Protein AF-A0A8J9RQA2-F1 (afdb_monomer_lite)

Foldseek 3Di:
DDDPPDPDDDPPPPDDPDDPPDDDPCRCVVPVLQDAAEAEDEDELCLLVDDPVSNVVLLVVLLVVLVVCVVSNYAYAYEYEYEPPDPPDDDPPVSLVSSCVSNVHDSVRYYYDYD

Sequence (115 aa):
MAARVFGEKKASMTAPSGPLNILKADWFAKHRQQRPAVAAVFFEREAVTGDPAQWARVLAGLEAVRQATRPRGARVMLVIVSQPDSPPGDLPEERLAALTRQAALDRRHVAASIF

Secondary structure (DSSP, 8-state):
-------------------TT---TTHHHH-TT----EEEEEEEHHHHHS-HHHHHHHHHHHHHHHHHHGGGT-EEEEEEEE-TTS--PPPPHHHHHHHHHHHT--GGGEEEEE-

pLDDT: mean 76.62, std 15.53, range [39.0, 94.62]

Structure (mmCIF, N/CA/C/O backbone):
data_AF-A0A8J9RQA2-F1
#
_entry.id   AF-A0A8J9RQA2-F1
#
loop_
_atom_site.group_PDB
_atom_site.id
_atom_site.type_symbol
_atom_site.label_atom_id
_atom_site.label_alt_id
_atom_site.label_comp_id
_atom_site.label_asym_id
_atom_site.label_entity_id
_atom_site.label_seq_id
_atom_site.pdbx_PDB_ins_code
_atom_site.Cartn_x
_atom_site.Cartn_y
_atom_site.Cartn_z
_atom_site.occupancy
_atom_site.B_iso_or_equiv
_atom_site.auth_seq_id
_atom_site.auth_comp_id
_atom_site.auth_asym_id
_atom_site.auth_atom_id
_atom_site.pdbx_PDB_model_num
ATOM 1 N N . MET A 1 1 ? -34.314 11.013 53.074 1.00 39.00 1 MET A N 1
ATOM 2 C CA . MET A 1 1 ? -33.478 11.249 51.875 1.00 39.00 1 MET A CA 1
ATOM 3 C C . MET A 1 1 ? -32.570 10.043 51.682 1.00 39.00 1 MET A C 1
ATOM 5 O O . MET A 1 1 ? -31.689 9.846 52.504 1.00 39.00 1 MET A O 1
ATOM 9 N N . ALA A 1 2 ? -32.803 9.205 50.669 1.00 40.91 2 ALA A N 1
ATOM 10 C CA . ALA A 1 2 ? -31.924 8.073 50.373 1.00 40.91 2 ALA A CA 1
ATOM 11 C C . ALA A 1 2 ? -30.777 8.546 49.467 1.00 40.91 2 ALA A C 1
ATOM 13 O O . ALA A 1 2 ? -31.011 8.965 48.332 1.00 40.91 2 ALA A O 1
ATOM 14 N N . ALA A 1 3 ? -29.549 8.529 49.985 1.00 40.97 3 ALA A N 1
ATOM 15 C CA . ALA A 1 3 ? -28.355 8.851 49.218 1.00 40.97 3 ALA A CA 1
ATOM 16 C C . ALA A 1 3 ? -28.117 7.765 48.157 1.00 40.97 3 ALA A C 1
ATOM 18 O O . ALA A 1 3 ? -28.063 6.575 48.468 1.00 40.97 3 ALA A O 1
ATOM 19 N N . ARG A 1 4 ? -27.990 8.171 46.890 1.00 49.00 4 ARG A N 1
ATOM 20 C CA . ARG A 1 4 ? -27.586 7.275 45.803 1.00 49.00 4 ARG A CA 1
ATOM 21 C C . ARG A 1 4 ? -26.131 6.876 46.031 1.00 49.00 4 ARG A C 1
ATOM 23 O O . ARG A 1 4 ? -25.234 7.701 45.878 1.00 49.00 4 ARG A O 1
ATOM 30 N N . VAL A 1 5 ? -25.913 5.616 46.393 1.00 48.78 5 VAL A N 1
ATOM 31 C CA . VAL A 1 5 ? -24.584 5.005 46.429 1.00 48.78 5 VAL A CA 1
ATOM 32 C C . VAL A 1 5 ? -24.107 4.885 44.984 1.00 48.78 5 VAL A C 1
ATOM 34 O O . VAL A 1 5 ? -24.542 4.009 44.239 1.00 48.78 5 VAL A O 1
ATOM 37 N N . PHE A 1 6 ? -23.253 5.810 44.554 1.00 53.19 6 PHE A N 1
ATOM 38 C CA . PHE A 1 6 ? -22.490 5.624 43.329 1.00 53.19 6 PHE A CA 1
ATOM 39 C C . PHE A 1 6 ? -21.427 4.567 43.621 1.00 53.19 6 PHE A C 1
ATOM 41 O O . PHE A 1 6 ? -20.529 4.800 44.427 1.00 53.19 6 PHE A O 1
ATOM 48 N N . GLY A 1 7 ? -21.568 3.395 42.996 1.00 53.97 7 GLY A N 1
ATOM 49 C CA . GLY A 1 7 ? -20.552 2.347 43.037 1.00 53.97 7 GLY A CA 1
ATOM 50 C C . GLY A 1 7 ? -19.191 2.889 42.601 1.00 53.97 7 GLY A C 1
ATOM 51 O O . GLY A 1 7 ? -19.117 3.829 41.803 1.00 53.97 7 GLY A O 1
ATOM 52 N N . GLU A 1 8 ? -18.130 2.310 43.161 1.00 50.88 8 GLU A N 1
ATOM 53 C CA . GLU A 1 8 ? -16.746 2.727 42.950 1.00 50.88 8 GLU A CA 1
ATOM 54 C C . GLU A 1 8 ? -16.481 3.008 41.467 1.00 50.88 8 GLU A C 1
ATOM 56 O O . GLU A 1 8 ? -16.680 2.153 40.595 1.00 50.88 8 GLU A O 1
ATOM 61 N N . LYS A 1 9 ? -16.044 4.236 41.160 1.00 47.66 9 LYS A N 1
ATOM 62 C CA . LYS A 1 9 ? -15.554 4.568 39.823 1.00 47.66 9 LYS A CA 1
ATOM 63 C C . LYS A 1 9 ? -14.385 3.633 39.539 1.00 47.66 9 LYS A C 1
ATOM 65 O O . LYS A 1 9 ? -13.307 3.819 40.096 1.00 47.66 9 LYS A O 1
ATOM 70 N N . LYS A 1 10 ? -14.614 2.635 38.678 1.00 49.22 10 LYS A N 1
ATOM 71 C CA . LYS A 1 10 ? -13.573 1.751 38.145 1.00 49.22 10 LYS A CA 1
ATOM 72 C C . LYS A 1 10 ? -12.400 2.626 37.724 1.00 49.22 10 LYS A C 1
ATOM 74 O O . LYS A 1 10 ? -12.552 3.448 36.818 1.00 49.22 10 LYS A O 1
ATOM 79 N N . ALA A 1 11 ? -11.274 2.473 38.420 1.00 49.66 11 ALA A N 1
ATOM 80 C CA . ALA A 1 11 ? -10.044 3.168 38.092 1.00 49.66 11 ALA A CA 1
ATOM 81 C C . ALA A 1 11 ? -9.796 3.013 36.589 1.00 49.66 11 ALA A C 1
ATOM 83 O O . ALA A 1 11 ? -9.912 1.908 36.047 1.00 49.66 11 ALA A O 1
ATOM 84 N N . SER A 1 12 ? -9.524 4.131 35.914 1.00 51.19 12 SER A N 1
ATOM 85 C CA . SER A 1 12 ? -9.120 4.130 34.513 1.00 51.19 12 SER A CA 1
ATOM 86 C C . SER A 1 12 ? -7.790 3.395 34.428 1.00 51.19 12 SER A C 1
ATOM 88 O O . SER A 1 12 ? -6.730 3.996 34.569 1.00 51.19 12 SER A O 1
ATOM 90 N N . MET A 1 13 ? -7.855 2.076 34.253 1.00 49.84 13 MET A N 1
ATOM 91 C CA . MET A 1 13 ? -6.701 1.266 33.921 1.00 49.84 13 MET A CA 1
ATOM 92 C C . MET A 1 13 ? -6.189 1.775 32.581 1.00 49.84 13 MET A C 1
ATOM 94 O O . MET A 1 13 ? -6.794 1.522 31.536 1.00 49.84 13 MET A O 1
ATOM 98 N N . THR A 1 14 ? -5.078 2.505 32.631 1.00 53.88 14 THR A N 1
ATOM 99 C CA . THR A 1 14 ? -4.128 2.628 31.531 1.00 53.88 14 THR A CA 1
ATOM 100 C C . THR A 1 14 ? -4.057 1.273 30.826 1.00 53.88 14 THR A C 1
ATOM 102 O O . THR A 1 14 ? -3.951 0.241 31.493 1.00 53.88 14 THR A O 1
ATOM 105 N N . ALA A 1 15 ? -4.266 1.275 29.507 1.00 54.12 15 ALA A N 1
ATOM 106 C CA . ALA A 1 15 ? -4.528 0.079 28.710 1.00 54.12 15 ALA A CA 1
ATOM 107 C C . ALA A 1 15 ? -3.600 -1.098 29.090 1.00 54.12 15 ALA A C 1
ATOM 109 O O . ALA A 1 15 ? -2.394 -0.895 29.231 1.00 54.12 15 ALA A O 1
ATOM 110 N N . PRO A 1 16 ? -4.136 -2.318 29.284 1.00 52.69 16 PRO A N 1
ATOM 111 C CA . PRO A 1 16 ? -3.335 -3.436 29.754 1.00 52.69 16 PRO A CA 1
ATOM 112 C C . PRO A 1 16 ? -2.334 -3.879 28.685 1.00 52.69 16 PRO A C 1
ATOM 114 O O . PRO A 1 16 ? -2.655 -3.916 27.497 1.00 52.69 16 PRO A O 1
ATOM 117 N N . SER A 1 17 ? -1.157 -4.289 29.153 1.00 56.22 17 SER A N 1
ATOM 118 C CA . SER A 1 17 ? -0.056 -4.952 28.443 1.00 56.22 17 SER A CA 1
ATOM 119 C C . SER A 1 17 ? -0.421 -6.355 27.919 1.00 56.22 17 SER A C 1
ATOM 121 O O . SER A 1 17 ? 0.342 -7.308 28.082 1.00 56.22 17 SER A O 1
ATOM 123 N N . GLY A 1 18 ? -1.625 -6.523 27.366 1.00 55.56 18 GLY A N 1
ATOM 124 C CA . GLY A 1 18 ? -2.033 -7.766 26.717 1.00 55.56 18 GLY A CA 1
ATOM 125 C C . GLY A 1 18 ? -1.203 -8.021 25.455 1.00 55.56 18 GLY A C 1
ATOM 126 O O . GLY A 1 18 ? -0.591 -7.082 24.937 1.00 55.56 18 GLY A O 1
ATOM 127 N N . PRO A 1 19 ? -1.172 -9.265 24.937 1.00 54.53 19 PRO A N 1
ATOM 128 C CA . PRO A 1 19 ? -0.545 -9.538 23.647 1.00 54.53 19 PRO A CA 1
ATOM 129 C C . PRO A 1 19 ? -1.080 -8.527 22.634 1.00 54.53 19 PRO A C 1
ATOM 131 O O . PRO A 1 19 ? -2.296 -8.331 22.568 1.00 54.53 19 PRO A O 1
ATOM 134 N N . LEU A 1 20 ? -0.172 -7.876 21.894 1.00 57.09 20 LEU A N 1
ATOM 135 C CA . LEU A 1 20 ? -0.405 -6.652 21.105 1.00 57.09 20 LEU A CA 1
ATOM 136 C C . LEU A 1 20 ? -1.622 -6.692 20.153 1.00 57.09 20 LEU A C 1
ATOM 138 O O . LEU A 1 20 ? -2.014 -5.659 19.621 1.00 57.09 20 LEU A O 1
ATOM 142 N N . ASN A 1 21 ? -2.223 -7.865 19.955 1.00 57.41 21 ASN A N 1
ATOM 143 C CA . ASN A 1 21 ? -3.234 -8.156 18.952 1.00 57.41 21 ASN A CA 1
ATOM 144 C C . ASN A 1 21 ? -4.541 -8.751 19.519 1.00 57.41 21 ASN A C 1
ATOM 146 O O . ASN A 1 21 ? -5.386 -9.175 18.735 1.00 57.41 21 ASN A O 1
ATOM 150 N N . ILE A 1 22 ? -4.741 -8.809 20.845 1.00 68.56 22 ILE A N 1
ATOM 151 C CA . ILE A 1 22 ? -6.004 -9.296 21.436 1.00 68.56 22 ILE A CA 1
ATOM 152 C C . ILE A 1 22 ? -6.803 -8.129 22.014 1.00 68.56 22 ILE A C 1
ATOM 154 O O . ILE A 1 22 ? -6.420 -7.505 23.003 1.00 68.56 22 ILE A O 1
ATOM 158 N N . LEU A 1 23 ? -7.959 -7.861 21.408 1.00 68.12 23 LEU A N 1
ATOM 159 C CA . LEU A 1 23 ? -8.924 -6.882 21.900 1.00 68.12 23 LEU A CA 1
ATOM 160 C C . LEU A 1 23 ? -9.928 -7.556 22.842 1.00 68.12 23 LEU A C 1
ATOM 162 O O . LEU A 1 23 ? -10.340 -8.695 22.625 1.00 68.12 23 LEU A O 1
ATOM 166 N N . LYS A 1 24 ? -10.369 -6.839 23.882 1.00 75.31 24 LYS A N 1
ATOM 167 C CA . LYS A 1 24 ? -11.501 -7.287 24.709 1.00 75.31 24 LYS A CA 1
ATOM 168 C C . LYS A 1 24 ? -12.768 -7.371 23.853 1.00 75.31 24 LYS A C 1
ATOM 170 O O . LYS A 1 24 ? -12.981 -6.525 22.988 1.00 75.31 24 LYS A O 1
ATOM 175 N N . ALA A 1 25 ? -13.635 -8.342 24.138 1.00 75.06 25 ALA A N 1
ATOM 176 C CA . ALA A 1 25 ? -14.854 -8.590 23.362 1.00 75.06 25 ALA A CA 1
ATOM 177 C C . ALA A 1 25 ? -15.770 -7.353 23.227 1.00 75.06 25 ALA A C 1
ATOM 179 O O . ALA A 1 25 ? -16.404 -7.148 22.197 1.00 75.06 25 ALA A O 1
ATOM 180 N N . ASP A 1 26 ? -15.804 -6.487 24.241 1.00 77.62 26 ASP A N 1
ATOM 181 C CA . ASP A 1 26 ? -16.614 -5.265 24.275 1.00 77.62 26 ASP A CA 1
ATOM 182 C C . ASP A 1 26 ? -15.884 -4.017 23.740 1.00 77.62 26 ASP A C 1
ATOM 184 O O . ASP A 1 26 ? -16.444 -2.915 23.736 1.00 77.62 26 ASP A O 1
ATOM 188 N N . TRP A 1 27 ? -14.639 -4.162 23.275 1.00 77.69 27 TRP A N 1
ATOM 189 C CA . TRP A 1 27 ? -13.797 -3.039 22.869 1.00 77.69 27 TRP A CA 1
ATOM 190 C C . TRP A 1 27 ? -14.398 -2.271 21.686 1.00 77.69 27 TRP A C 1
ATOM 192 O O . TRP A 1 27 ? -14.474 -1.044 21.752 1.00 77.69 27 TRP A O 1
ATOM 202 N N . PHE A 1 28 ? -14.924 -2.962 20.665 1.00 67.38 28 PHE A N 1
ATOM 203 C CA . PHE A 1 28 ? -15.594 -2.321 19.521 1.00 67.38 28 PHE A CA 1
ATOM 204 C C . PHE A 1 28 ? -16.865 -1.568 19.911 1.00 67.38 28 PHE A C 1
ATOM 206 O O . PHE A 1 28 ? -17.155 -0.508 19.356 1.00 67.38 28 PHE A O 1
ATOM 213 N N . ALA A 1 29 ? -17.614 -2.084 20.889 1.00 70.88 29 ALA A N 1
ATOM 214 C CA . ALA A 1 29 ? -18.820 -1.430 21.383 1.00 70.88 29 ALA A CA 1
ATOM 215 C C . ALA A 1 29 ? -18.497 -0.134 22.146 1.00 70.88 29 ALA A C 1
ATOM 217 O O . ALA A 1 29 ? -19.274 0.821 22.066 1.00 70.88 29 ALA A O 1
ATOM 218 N N . LYS A 1 30 ? -17.351 -0.093 22.844 1.00 74.88 30 LYS A N 1
ATOM 219 C CA . LYS A 1 30 ? -16.830 1.076 23.577 1.00 74.88 30 LYS A CA 1
ATOM 220 C C . LYS A 1 30 ? -16.134 2.097 22.677 1.00 74.88 30 LYS A C 1
ATOM 222 O O . LYS A 1 30 ? -16.254 3.292 22.914 1.00 74.88 30 LYS A O 1
ATOM 227 N N . HIS A 1 31 ? -15.464 1.644 21.621 1.00 71.50 31 HIS A N 1
ATOM 228 C CA . HIS A 1 31 ? -14.694 2.489 20.708 1.00 71.50 31 HIS A CA 1
ATOM 229 C C . HIS A 1 31 ? -15.348 2.529 19.323 1.00 71.50 31 HIS A C 1
ATOM 231 O O . HIS A 1 31 ? -14.701 2.275 18.311 1.00 71.50 31 HIS A O 1
ATOM 237 N N . ARG A 1 32 ? -16.645 2.872 19.252 1.00 58.97 32 ARG A N 1
ATOM 238 C CA . ARG A 1 32 ? -17.418 2.851 17.988 1.00 58.97 32 ARG A CA 1
ATOM 239 C C . ARG A 1 32 ? -16.852 3.750 16.879 1.00 58.97 32 ARG A C 1
ATOM 241 O O . ARG A 1 32 ? -17.181 3.538 15.712 1.00 58.97 32 ARG A O 1
ATOM 248 N N . GLN A 1 33 ? -16.021 4.729 17.244 1.00 63.38 33 GLN A N 1
ATOM 249 C CA . GLN A 1 33 ? -15.284 5.606 16.327 1.00 63.38 33 GLN A CA 1
ATOM 250 C C . GLN A 1 33 ? -13.886 5.075 15.950 1.00 63.38 33 GLN A C 1
ATOM 252 O O . GLN A 1 33 ? -13.316 5.536 14.970 1.00 63.38 33 GLN A O 1
ATOM 257 N N . GLN A 1 34 ? -13.338 4.089 16.671 1.00 58.75 34 GLN A N 1
ATOM 258 C CA . GLN A 1 34 ? -12.071 3.421 16.346 1.00 58.75 34 GLN A CA 1
ATOM 259 C C . GLN A 1 34 ? -12.346 2.078 15.667 1.00 58.75 34 GLN A C 1
ATOM 261 O O . GLN A 1 34 ? -12.072 1.005 16.203 1.00 58.75 34 GLN A O 1
ATOM 266 N N . ARG A 1 35 ? -12.945 2.130 14.476 1.00 61.94 35 ARG A N 1
ATOM 267 C CA . ARG A 1 35 ? -13.144 0.927 13.664 1.00 61.94 35 ARG A CA 1
ATOM 268 C C . ARG A 1 35 ? -11.792 0.518 13.070 1.00 61.94 35 ARG A C 1
ATOM 270 O O . ARG A 1 35 ? -11.231 1.323 12.328 1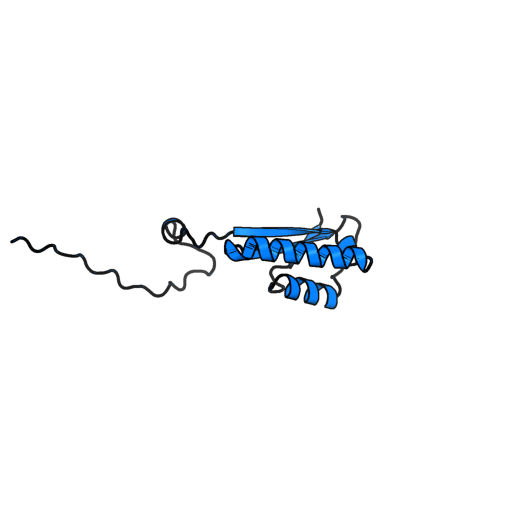.00 61.94 35 ARG A O 1
ATOM 277 N N . PRO A 1 36 ? -11.262 -0.689 13.345 1.00 64.56 36 PRO A N 1
ATOM 278 C CA . PRO A 1 36 ? -10.079 -1.188 12.660 1.00 64.56 36 PRO A CA 1
ATOM 279 C C . PRO A 1 36 ? -10.491 -1.525 11.231 1.00 64.56 36 PRO A C 1
ATOM 281 O O . PRO A 1 36 ? -10.919 -2.630 10.916 1.00 64.56 36 PRO A O 1
ATOM 284 N N . ALA A 1 37 ? -10.442 -0.518 10.375 1.00 76.12 37 ALA A N 1
ATOM 285 C CA . ALA A 1 37 ? -10.671 -0.656 8.955 1.00 76.12 37 ALA A CA 1
ATOM 286 C C . ALA A 1 37 ? -9.322 -0.528 8.255 1.00 76.12 37 ALA A C 1
ATOM 288 O O . ALA A 1 37 ? -8.543 0.381 8.554 1.00 76.12 37 ALA A O 1
ATOM 289 N N . VAL A 1 38 ? -9.054 -1.441 7.329 1.00 83.62 38 VAL A N 1
ATOM 290 C CA . VAL A 1 38 ? -7.892 -1.385 6.445 1.00 83.62 38 VAL A CA 1
ATOM 291 C C . VAL A 1 38 ? -8.410 -1.330 5.015 1.00 83.62 38 VAL A C 1
ATOM 293 O O . VAL A 1 38 ? -9.222 -2.164 4.624 1.00 83.62 38 VAL A O 1
ATOM 296 N N . ALA A 1 39 ? -7.967 -0.343 4.245 1.00 86.50 39 ALA A N 1
ATOM 297 C CA . ALA A 1 39 ? -8.145 -0.313 2.803 1.00 86.50 39 ALA A CA 1
ATOM 298 C C . ALA A 1 39 ? -6.933 -0.985 2.154 1.00 86.50 39 ALA A C 1
ATOM 300 O O . ALA A 1 39 ? -5.823 -0.458 2.232 1.00 86.50 39 ALA A O 1
ATOM 301 N N . ALA A 1 40 ? -7.143 -2.148 1.543 1.00 90.25 40 ALA A N 1
ATOM 302 C CA . ALA A 1 40 ? -6.128 -2.800 0.728 1.00 90.25 40 ALA A CA 1
ATOM 303 C C . ALA A 1 40 ? -6.172 -2.227 -0.694 1.00 90.25 40 ALA A C 1
ATOM 305 O O . ALA A 1 40 ? -7.236 -2.179 -1.312 1.00 90.25 40 ALA A O 1
ATOM 306 N N . VAL A 1 41 ? -5.025 -1.780 -1.196 1.00 91.56 41 VAL A N 1
ATOM 307 C CA . VAL A 1 41 ? -4.862 -1.258 -2.556 1.00 91.56 41 VAL A CA 1
ATOM 308 C C . VAL A 1 41 ? -3.975 -2.213 -3.326 1.00 91.56 41 VAL A C 1
ATOM 310 O O . VAL A 1 41 ? -2.878 -2.524 -2.870 1.00 91.56 41 VAL A O 1
ATOM 313 N N . PHE A 1 42 ? -4.449 -2.655 -4.485 1.00 92.50 42 PHE A N 1
ATOM 314 C CA . PHE A 1 42 ? -3.745 -3.593 -5.345 1.00 92.50 42 PHE A CA 1
ATOM 315 C C . PHE A 1 42 ? -3.221 -2.849 -6.566 1.00 92.50 42 PHE A C 1
ATOM 317 O O . PHE A 1 42 ? -3.985 -2.160 -7.243 1.00 92.50 42 PHE A O 1
ATOM 324 N N . PHE A 1 43 ? -1.932 -2.997 -6.845 1.00 91.50 43 PHE A N 1
ATOM 325 C CA . PHE A 1 43 ? -1.344 -2.574 -8.109 1.00 91.50 43 PHE A CA 1
ATOM 326 C C . PHE A 1 43 ? -0.585 -3.735 -8.725 1.00 91.50 43 PHE A C 1
ATOM 328 O O . PHE A 1 43 ? 0.125 -4.461 -8.029 1.00 91.50 43 PHE A O 1
ATOM 335 N N . GLU A 1 44 ? -0.714 -3.876 -10.037 1.00 90.50 44 GLU A N 1
ATOM 336 C CA . GLU A 1 44 ? 0.146 -4.753 -10.820 1.00 90.50 44 GLU A CA 1
ATOM 337 C C . GLU A 1 44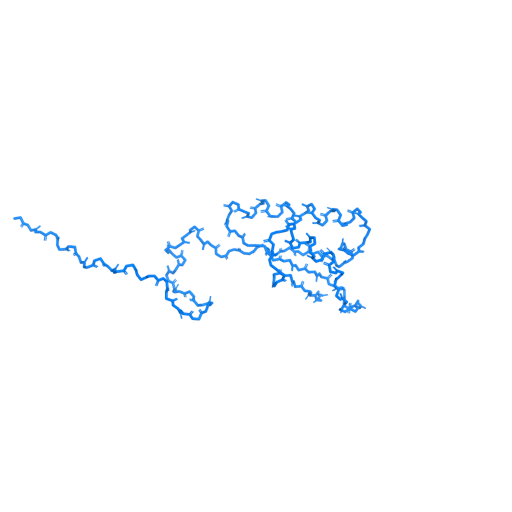 ? 1.597 -4.275 -10.717 1.00 90.50 44 GLU A C 1
ATOM 339 O O . GLU A 1 44 ? 1.876 -3.068 -10.691 1.00 90.50 44 GLU A O 1
ATOM 344 N N . ARG A 1 45 ? 2.533 -5.221 -10.647 1.00 88.56 45 ARG A N 1
ATOM 345 C CA . ARG A 1 45 ? 3.967 -4.936 -10.566 1.00 88.56 45 ARG A CA 1
ATOM 346 C C . ARG A 1 45 ? 4.420 -4.069 -11.736 1.00 88.56 45 ARG A C 1
ATOM 348 O O . ARG A 1 45 ? 5.174 -3.120 -11.532 1.00 88.56 45 ARG A O 1
ATOM 355 N N . GLU A 1 46 ? 3.888 -4.334 -12.920 1.00 89.31 46 GLU A N 1
ATOM 356 C CA . GLU A 1 46 ? 4.170 -3.629 -14.166 1.00 89.31 46 GLU A CA 1
ATOM 357 C C . GLU A 1 46 ? 3.775 -2.154 -14.074 1.00 89.31 46 GLU A C 1
ATOM 359 O O . GLU A 1 46 ? 4.527 -1.300 -14.527 1.00 89.31 46 GLU A O 1
ATOM 364 N N . ALA A 1 47 ? 2.670 -1.821 -13.401 1.00 89.81 47 ALA A N 1
ATOM 365 C CA . ALA A 1 47 ? 2.265 -0.430 -13.202 1.00 89.81 47 ALA A CA 1
ATOM 366 C C . ALA A 1 47 ? 3.217 0.337 -12.261 1.00 89.81 47 ALA A C 1
ATOM 368 O O . ALA A 1 47 ? 3.343 1.561 -12.352 1.00 89.81 47 ALA A O 1
ATOM 369 N N . VAL A 1 48 ? 3.898 -0.373 -11.354 1.00 90.00 48 VAL A N 1
ATOM 370 C CA . VAL A 1 48 ? 4.862 0.197 -10.398 1.00 90.00 48 VAL A CA 1
ATOM 371 C C . VAL A 1 48 ? 6.263 0.323 -10.997 1.00 90.00 48 VAL A C 1
ATOM 373 O O . VAL A 1 48 ? 6.972 1.293 -10.715 1.00 90.00 48 VAL A O 1
ATOM 376 N N . THR A 1 49 ? 6.678 -0.648 -11.811 1.00 89.00 49 THR A N 1
ATOM 377 C CA . THR A 1 49 ? 8.003 -0.676 -12.454 1.00 89.00 49 THR A CA 1
ATOM 378 C C . THR A 1 49 ? 8.010 -0.107 -13.869 1.00 89.00 49 THR A C 1
ATOM 380 O O . THR A 1 49 ? 9.084 0.056 -14.441 1.00 89.00 49 THR A O 1
ATOM 383 N N . GLY A 1 50 ? 6.835 0.155 -14.433 1.00 85.06 50 GLY A N 1
ATOM 384 C CA . GLY A 1 50 ? 6.636 0.568 -15.813 1.00 85.06 50 GLY A CA 1
ATOM 385 C C . GLY A 1 50 ? 7.008 2.020 -16.086 1.00 85.06 50 GLY A C 1
ATOM 386 O O . GLY A 1 50 ? 7.803 2.651 -15.383 1.00 85.06 50 GLY A O 1
ATOM 387 N N . ASP A 1 51 ? 6.432 2.550 -17.161 1.00 91.31 51 ASP A N 1
ATOM 388 C CA . ASP A 1 51 ? 6.748 3.886 -17.651 1.00 91.31 51 ASP A CA 1
ATOM 389 C C . ASP A 1 51 ? 6.348 5.006 -16.654 1.00 91.31 51 ASP A C 1
ATOM 391 O O . ASP A 1 51 ? 5.546 4.798 -15.733 1.00 91.31 51 ASP A O 1
ATOM 395 N N . PRO A 1 52 ? 6.886 6.232 -16.815 1.00 92.31 52 PRO A N 1
ATOM 396 C CA . PRO A 1 52 ? 6.580 7.345 -15.918 1.00 92.31 52 PRO A CA 1
ATOM 397 C C . PRO A 1 52 ? 5.088 7.695 -15.810 1.00 92.31 52 PRO A C 1
ATOM 399 O O . PRO A 1 52 ? 4.658 8.184 -14.765 1.00 92.31 52 PRO A O 1
ATOM 402 N N . ALA A 1 53 ? 4.289 7.452 -16.854 1.00 94.62 53 ALA A N 1
ATOM 403 C CA . ALA A 1 53 ? 2.862 7.753 -16.843 1.00 94.62 53 ALA A CA 1
ATOM 404 C C . ALA A 1 53 ? 2.081 6.721 -16.019 1.00 94.62 53 ALA A C 1
ATOM 406 O O . ALA A 1 53 ? 1.214 7.101 -15.231 1.00 94.62 53 ALA A O 1
ATOM 407 N N . GLN A 1 54 ? 2.401 5.432 -16.150 1.00 93.25 54 GLN A N 1
ATOM 408 C CA . GLN A 1 54 ? 1.846 4.367 -15.309 1.00 93.25 54 GLN A CA 1
ATOM 409 C C . GLN A 1 54 ? 2.190 4.605 -13.842 1.00 93.25 54 GLN A C 1
ATOM 411 O O . GLN A 1 54 ? 1.302 4.625 -12.987 1.00 93.25 54 GLN A O 1
ATOM 416 N N . TRP A 1 55 ? 3.454 4.925 -13.574 1.00 94.19 55 TRP A N 1
ATOM 417 C CA . TRP A 1 55 ? 3.912 5.262 -12.237 1.00 94.19 55 TRP A CA 1
ATOM 418 C C . TRP A 1 55 ? 3.173 6.467 -11.633 1.00 94.19 55 TRP A C 1
ATOM 420 O O . TRP A 1 55 ? 2.736 6.426 -10.481 1.00 94.19 55 TRP A O 1
ATOM 430 N N . ALA A 1 56 ? 2.978 7.539 -12.407 1.00 93.62 56 ALA A N 1
ATOM 431 C CA . ALA A 1 56 ? 2.234 8.709 -11.946 1.00 93.62 56 ALA A CA 1
ATOM 432 C C . ALA A 1 56 ? 0.779 8.364 -11.579 1.00 93.62 56 ALA A C 1
ATOM 434 O O . ALA A 1 56 ? 0.261 8.871 -10.581 1.00 93.62 56 ALA A O 1
ATOM 435 N N . ARG A 1 57 ? 0.128 7.465 -12.334 1.00 94.19 57 ARG A N 1
ATOM 436 C CA . ARG A 1 57 ? -1.228 6.983 -12.016 1.00 94.19 57 ARG A CA 1
ATOM 437 C C . ARG A 1 57 ? -1.264 6.194 -10.711 1.00 94.19 57 ARG A C 1
ATOM 439 O O . ARG A 1 57 ? -2.189 6.399 -9.928 1.00 94.19 57 ARG A O 1
ATOM 446 N N . VAL A 1 58 ? -0.265 5.348 -10.451 1.00 94.44 58 VAL A N 1
ATOM 447 C CA . VAL A 1 58 ? -0.142 4.615 -9.177 1.00 94.44 58 VAL A CA 1
ATOM 448 C C . VAL A 1 58 ? -0.089 5.593 -8.004 1.00 94.44 58 VAL A C 1
ATOM 450 O O . VAL A 1 58 ? -0.877 5.476 -7.065 1.00 94.44 58 VAL A O 1
ATOM 453 N N . LEU A 1 59 ? 0.785 6.601 -8.075 1.00 94.44 59 LEU A N 1
ATOM 454 C CA . LEU A 1 59 ? 0.913 7.601 -7.011 1.00 94.44 59 LEU A CA 1
ATOM 455 C C . LEU A 1 59 ? -0.373 8.416 -6.814 1.00 94.44 59 LEU A C 1
ATOM 457 O O . LEU A 1 59 ? -0.782 8.645 -5.674 1.00 94.44 59 LEU A O 1
ATOM 461 N N . ALA A 1 60 ? -1.032 8.817 -7.903 1.00 93.69 60 ALA A N 1
ATOM 462 C CA . ALA A 1 60 ? -2.294 9.550 -7.844 1.00 93.69 60 ALA A CA 1
ATOM 463 C C . ALA A 1 60 ? -3.426 8.709 -7.228 1.00 93.69 60 ALA A C 1
ATOM 465 O O . ALA A 1 60 ? -4.157 9.193 -6.363 1.00 93.69 60 ALA A O 1
ATOM 466 N N . GLY A 1 61 ? -3.548 7.438 -7.623 1.00 93.12 61 GLY A N 1
ATOM 467 C CA . GLY A 1 61 ? -4.530 6.514 -7.056 1.00 93.12 61 GLY A CA 1
ATOM 468 C C . GLY A 1 61 ? -4.293 6.267 -5.567 1.00 93.12 61 GLY A C 1
ATOM 469 O O . GLY A 1 61 ? -5.227 6.308 -4.766 1.00 93.12 61 GLY A O 1
ATOM 470 N N . LEU A 1 62 ? -3.031 6.092 -5.174 1.00 92.75 62 LEU A N 1
ATOM 471 C CA . LEU A 1 62 ? -2.647 5.900 -3.780 1.00 92.75 62 LEU A CA 1
ATOM 472 C C . LEU A 1 62 ? -2.963 7.133 -2.917 1.00 92.75 62 LEU A C 1
ATOM 474 O O . LEU A 1 62 ? -3.471 6.996 -1.802 1.00 92.75 62 LEU A O 1
ATOM 478 N N . GLU A 1 63 ? -2.738 8.337 -3.445 1.00 92.25 63 GLU A N 1
ATOM 479 C CA . GLU A 1 63 ? -3.134 9.585 -2.786 1.00 92.25 63 GLU A CA 1
ATOM 480 C C . GLU A 1 63 ? -4.652 9.699 -2.631 1.00 92.25 63 GLU A C 1
ATOM 482 O O . GLU A 1 63 ? -5.132 10.041 -1.549 1.00 92.25 63 GLU A O 1
ATOM 487 N N . ALA A 1 64 ? -5.418 9.361 -3.671 1.00 92.06 64 ALA A N 1
ATOM 488 C CA . ALA A 1 64 ? -6.876 9.382 -3.615 1.00 92.06 64 ALA A CA 1
ATOM 489 C C . ALA A 1 64 ? -7.415 8.438 -2.524 1.00 92.06 64 ALA A C 1
ATOM 491 O O . ALA A 1 64 ? -8.268 8.830 -1.721 1.00 92.06 64 ALA A O 1
ATOM 492 N N . VAL A 1 65 ? -6.865 7.221 -2.417 1.00 91.00 65 VAL A N 1
ATOM 493 C CA . VAL A 1 65 ? -7.227 6.276 -1.346 1.00 91.00 65 VAL A CA 1
ATOM 494 C C . VAL A 1 65 ? -6.850 6.828 0.028 1.00 91.00 65 VAL A C 1
ATOM 496 O O . VAL A 1 65 ? -7.652 6.764 0.965 1.00 91.00 65 VAL A O 1
ATOM 499 N N . ARG A 1 66 ? -5.656 7.411 0.175 1.00 87.56 66 ARG A N 1
ATOM 500 C CA . ARG A 1 66 ? -5.224 8.021 1.439 1.00 87.56 66 ARG A CA 1
ATOM 501 C C . ARG A 1 66 ? -6.169 9.142 1.875 1.00 87.56 66 ARG A C 1
ATOM 503 O O . ARG A 1 66 ? -6.571 9.189 3.037 1.00 87.56 66 ARG A O 1
ATOM 510 N N . GLN A 1 67 ? -6.563 10.021 0.956 1.00 89.19 67 GLN A N 1
ATOM 511 C CA . GLN A 1 67 ? -7.507 11.105 1.239 1.00 89.19 67 GLN A CA 1
ATOM 512 C C . GLN A 1 67 ? -8.888 10.573 1.641 1.00 89.19 67 GLN A C 1
ATOM 514 O O . GLN A 1 67 ? -9.476 11.071 2.601 1.00 89.19 67 GLN A O 1
ATOM 519 N N . ALA A 1 68 ? -9.378 9.526 0.974 1.00 88.00 68 ALA A N 1
ATOM 520 C CA . ALA A 1 68 ? -10.678 8.925 1.270 1.00 88.00 68 ALA A CA 1
ATOM 521 C C . ALA A 1 68 ? -10.719 8.172 2.615 1.00 88.00 68 ALA A C 1
ATOM 523 O O . ALA A 1 68 ? -11.756 8.136 3.287 1.00 88.00 68 ALA A O 1
ATOM 524 N N . THR A 1 69 ? -9.600 7.566 3.019 1.00 86.50 69 THR A N 1
ATOM 525 C CA . THR A 1 69 ? -9.491 6.742 4.237 1.00 86.50 69 THR A CA 1
ATOM 526 C C . THR A 1 69 ? -9.186 7.558 5.491 1.00 86.50 69 THR A C 1
ATOM 528 O O . THR A 1 69 ? -9.705 7.239 6.565 1.00 86.50 69 THR A O 1
ATOM 531 N N . ARG A 1 70 ? -8.427 8.657 5.365 1.00 83.62 70 ARG A N 1
ATOM 532 C CA . ARG A 1 70 ? -8.025 9.535 6.477 1.00 83.62 70 ARG A CA 1
ATOM 533 C C . ARG A 1 70 ? -9.178 9.999 7.386 1.00 83.62 70 ARG A C 1
ATOM 535 O O . ARG A 1 70 ? -9.055 9.796 8.594 1.00 83.62 70 ARG A O 1
ATOM 542 N N . PRO A 1 71 ? -10.296 10.575 6.893 1.00 83.81 71 PRO A N 1
ATOM 543 C CA . PRO A 1 71 ? -11.382 11.036 7.769 1.00 83.81 71 PRO A CA 1
ATOM 544 C C . PRO A 1 71 ? -12.121 9.887 8.470 1.00 83.81 71 PRO A C 1
ATOM 546 O O . PRO A 1 71 ? -12.846 10.115 9.433 1.00 83.81 71 PRO A O 1
ATOM 549 N N . ARG A 1 72 ? -11.945 8.646 7.997 1.00 80.62 72 ARG A N 1
ATOM 550 C CA . ARG A 1 72 ? -12.605 7.443 8.523 1.00 80.62 72 ARG A CA 1
ATOM 551 C C . ARG A 1 72 ? -11.741 6.681 9.530 1.00 80.62 72 ARG A C 1
ATOM 553 O O . ARG A 1 72 ? -12.179 5.651 10.031 1.00 80.62 72 ARG A O 1
ATOM 560 N N . GLY A 1 73 ? -10.518 7.151 9.797 1.00 75.69 73 GLY A N 1
ATOM 561 C CA . GLY A 1 73 ? -9.564 6.474 10.680 1.00 75.69 73 GLY A CA 1
ATOM 562 C C . GLY A 1 73 ? -9.088 5.114 10.157 1.00 75.69 73 GLY A C 1
ATOM 563 O O . GLY A 1 73 ? -8.528 4.335 10.926 1.00 75.69 73 GLY A O 1
ATOM 564 N N . ALA A 1 74 ? -9.309 4.820 8.871 1.00 82.88 74 ALA A N 1
ATOM 565 C CA . ALA A 1 74 ? -8.879 3.571 8.260 1.00 82.88 74 ALA A CA 1
ATOM 566 C C . ALA A 1 74 ? -7.379 3.619 7.929 1.00 82.88 74 ALA A C 1
ATOM 568 O O . ALA A 1 74 ? -6.851 4.653 7.517 1.00 82.88 74 ALA A O 1
ATOM 569 N N . ARG A 1 75 ? -6.689 2.491 8.106 1.00 81.88 75 ARG A N 1
ATOM 570 C CA . ARG A 1 75 ? -5.304 2.304 7.655 1.00 81.88 75 ARG A CA 1
ATOM 571 C C . ARG A 1 75 ? -5.291 1.894 6.184 1.00 81.88 75 ARG A C 1
ATOM 573 O O . ARG A 1 75 ? -6.286 1.384 5.680 1.00 81.88 75 ARG A O 1
ATOM 580 N N . VAL A 1 76 ? -4.169 2.098 5.506 1.00 86.88 76 VAL A N 1
ATOM 581 C CA . VAL A 1 76 ? -3.967 1.626 4.131 1.00 86.88 76 VAL A CA 1
ATOM 582 C C . VAL A 1 76 ? -2.962 0.474 4.161 1.00 86.88 76 VAL A C 1
ATOM 584 O O . VAL A 1 76 ? -2.021 0.490 4.950 1.00 86.88 76 VAL A O 1
ATOM 587 N N . MET A 1 77 ? -3.191 -0.541 3.339 1.00 89.31 77 MET A N 1
ATOM 588 C CA . MET A 1 77 ? -2.250 -1.621 3.063 1.00 89.31 77 MET A CA 1
ATOM 589 C C . MET A 1 77 ? -2.040 -1.675 1.557 1.00 89.31 77 MET A C 1
ATOM 591 O O . MET A 1 77 ? -2.995 -1.555 0.791 1.00 89.31 77 MET A O 1
ATOM 595 N N . LEU A 1 78 ? -0.794 -1.832 1.137 1.00 91.12 78 LEU A N 1
ATOM 596 C CA . LEU A 1 78 ? -0.421 -1.869 -0.266 1.00 91.12 78 LEU A CA 1
ATOM 597 C C . LEU A 1 78 ? -0.064 -3.299 -0.657 1.00 91.12 78 LEU A C 1
ATOM 599 O O . LEU A 1 78 ? 0.769 -3.926 -0.006 1.00 91.12 78 LEU A O 1
ATOM 603 N N . VAL A 1 79 ? -0.674 -3.794 -1.727 1.00 90.88 79 VAL A N 1
ATOM 604 C CA . VAL A 1 79 ? -0.407 -5.113 -2.293 1.00 90.88 79 VAL A CA 1
ATOM 605 C C . VAL A 1 79 ? 0.098 -4.938 -3.715 1.00 90.88 79 VAL A C 1
ATOM 607 O O . VAL A 1 79 ? -0.571 -4.341 -4.558 1.00 90.88 79 VAL A O 1
ATOM 610 N N . ILE A 1 80 ? 1.290 -5.459 -3.969 1.00 90.00 80 ILE A N 1
ATOM 611 C CA . ILE A 1 80 ? 1.895 -5.495 -5.293 1.00 90.00 80 ILE A CA 1
ATOM 612 C C . ILE A 1 80 ? 1.684 -6.891 -5.852 1.00 90.00 80 ILE A C 1
ATOM 614 O O . ILE A 1 80 ? 2.213 -7.868 -5.315 1.00 90.00 80 ILE A O 1
ATOM 618 N N . VAL A 1 81 ? 0.875 -6.969 -6.900 1.00 89.75 81 VAL A N 1
ATOM 619 C CA . VAL A 1 81 ? 0.488 -8.220 -7.543 1.00 89.75 81 VAL A CA 1
ATOM 620 C C . VAL A 1 81 ? 1.497 -8.533 -8.637 1.00 89.75 81 VAL A C 1
ATOM 622 O O . VAL A 1 81 ? 1.723 -7.714 -9.525 1.00 89.75 81 VAL A O 1
ATOM 625 N N . SER A 1 82 ? 2.129 -9.699 -8.545 1.00 86.12 82 SER A N 1
ATOM 626 C CA . SER A 1 82 ? 3.047 -10.216 -9.564 1.00 86.12 82 SER A CA 1
ATOM 627 C C . SER A 1 82 ? 2.372 -11.336 -10.344 1.00 86.12 82 SER A C 1
ATOM 629 O O . SER A 1 82 ? 1.638 -12.130 -9.755 1.00 86.12 82 SER A O 1
ATOM 631 N N . GLN A 1 83 ? 2.644 -11.422 -11.647 1.00 81.12 83 GLN A N 1
ATOM 632 C CA . GLN A 1 83 ? 2.197 -12.560 -12.446 1.00 81.12 83 GLN A CA 1
ATOM 633 C C . GLN A 1 83 ? 2.906 -13.858 -12.016 1.00 81.12 83 GLN A C 1
ATOM 635 O O . GLN A 1 83 ? 4.065 -13.787 -11.596 1.00 81.12 83 GLN A O 1
ATOM 640 N N . PRO A 1 84 ? 2.261 -15.034 -12.162 1.00 73.25 84 PRO A N 1
ATOM 641 C CA . PRO A 1 84 ? 2.821 -16.330 -11.758 1.00 73.25 84 PRO A CA 1
ATOM 642 C C . PRO A 1 84 ? 4.186 -16.642 -12.377 1.00 73.25 84 PRO A C 1
ATOM 644 O O . PRO A 1 84 ? 5.047 -17.220 -11.719 1.00 73.25 84 PRO A O 1
ATOM 647 N N . ASP A 1 85 ? 4.387 -16.216 -13.625 1.00 71.81 85 ASP A N 1
ATOM 648 C CA . ASP A 1 85 ? 5.603 -16.485 -14.397 1.00 71.81 85 ASP A CA 1
ATOM 649 C C . ASP A 1 85 ? 6.686 -15.413 -14.206 1.00 71.81 85 ASP A C 1
ATOM 651 O O . ASP A 1 85 ? 7.805 -15.546 -14.707 1.00 71.81 85 ASP A O 1
ATOM 655 N N . SER A 1 86 ? 6.378 -14.331 -13.483 1.00 64.31 86 SER A N 1
ATOM 656 C CA . SER A 1 86 ? 7.366 -13.309 -13.168 1.00 64.31 86 SER A CA 1
ATOM 657 C C . SER A 1 86 ? 8.147 -13.741 -11.927 1.00 64.31 86 SER A C 1
ATOM 659 O O . SER A 1 86 ? 7.537 -14.071 -10.907 1.00 64.31 86 SER A O 1
ATOM 661 N N . PRO A 1 87 ? 9.493 -13.680 -11.939 1.00 62.06 87 PRO A N 1
ATOM 662 C CA . PRO A 1 87 ? 10.258 -13.947 -10.733 1.00 62.06 87 PRO A CA 1
ATOM 663 C C . PRO A 1 87 ? 9.792 -12.992 -9.623 1.00 62.06 87 PRO A C 1
ATOM 665 O O . PRO A 1 87 ? 9.517 -11.819 -9.925 1.00 62.06 87 PRO A O 1
ATOM 668 N N . PRO A 1 88 ? 9.712 -13.455 -8.358 1.00 59.47 88 PRO A N 1
ATOM 669 C CA . PRO A 1 88 ? 9.487 -12.595 -7.204 1.00 59.47 88 PRO A CA 1
ATOM 670 C C . PRO A 1 88 ? 10.713 -11.694 -7.048 1.00 59.47 88 PRO A C 1
ATOM 672 O O . PRO A 1 88 ? 11.645 -11.977 -6.305 1.00 59.47 88 PRO A O 1
ATOM 675 N N . GLY A 1 89 ? 10.767 -10.648 -7.862 1.00 63.28 89 GLY A N 1
ATOM 676 C CA . GLY A 1 89 ? 11.828 -9.665 -7.85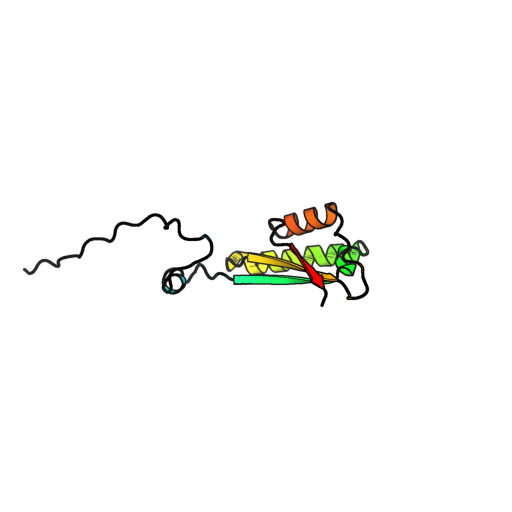2 1.00 63.28 89 GLY A CA 1
ATOM 677 C C . GLY A 1 89 ? 11.415 -8.514 -6.960 1.00 63.28 89 GLY A C 1
ATOM 678 O O . GLY A 1 89 ? 10.338 -7.935 -7.157 1.00 63.28 89 GLY A O 1
ATOM 679 N N . ASP A 1 90 ? 12.295 -8.156 -6.034 1.00 72.00 90 ASP A N 1
ATOM 680 C CA . ASP A 1 90 ? 12.115 -6.990 -5.183 1.00 72.00 90 ASP A CA 1
ATOM 681 C C . ASP A 1 90 ? 11.841 -5.740 -6.026 1.00 72.00 90 ASP A C 1
ATOM 683 O O . ASP A 1 90 ? 12.404 -5.533 -7.107 1.00 72.00 90 ASP A O 1
ATOM 687 N N . LEU A 1 91 ? 10.924 -4.904 -5.540 1.00 82.81 91 LEU A N 1
ATOM 688 C CA . LEU A 1 91 ? 10.728 -3.585 -6.122 1.00 82.81 91 LEU A CA 1
ATOM 689 C C . LEU A 1 91 ? 11.970 -2.724 -5.860 1.00 82.81 91 LEU A C 1
ATOM 691 O O . LEU A 1 91 ? 12.550 -2.817 -4.776 1.00 82.81 91 LEU A O 1
ATOM 695 N N . PRO A 1 92 ? 12.344 -1.829 -6.795 1.00 86.81 92 PRO A N 1
ATOM 696 C CA . PRO A 1 92 ? 13.415 -0.879 -6.544 1.00 86.81 92 PRO A CA 1
ATOM 697 C C . PRO A 1 92 ? 13.140 -0.077 -5.268 1.00 86.81 92 PRO A C 1
ATOM 699 O O . PRO A 1 92 ? 12.020 0.399 -5.054 1.00 86.81 92 PRO A O 1
ATOM 702 N N . GLU A 1 93 ? 14.169 0.113 -4.443 1.00 87.81 93 GLU A N 1
ATOM 703 C CA . GLU A 1 93 ? 14.042 0.768 -3.136 1.00 87.81 93 GLU A CA 1
ATOM 704 C C . GLU A 1 93 ? 13.444 2.179 -3.246 1.00 87.81 93 GLU A C 1
ATOM 706 O O . GLU A 1 93 ? 12.613 2.577 -2.434 1.00 87.81 93 GLU A O 1
ATOM 711 N N . GLU A 1 94 ? 13.782 2.908 -4.311 1.00 90.25 94 GLU A N 1
ATOM 712 C CA . GLU A 1 94 ? 13.211 4.221 -4.616 1.00 90.25 94 GLU A CA 1
ATOM 713 C C . GLU A 1 94 ? 11.685 4.169 -4.804 1.00 90.25 94 GLU A C 1
ATOM 715 O O . GLU A 1 94 ? 10.956 5.020 -4.284 1.00 90.25 94 GLU A O 1
ATOM 720 N N . ARG A 1 95 ? 11.179 3.146 -5.508 1.00 90.06 95 ARG A N 1
ATOM 721 C CA . ARG A 1 95 ? 9.738 2.957 -5.736 1.00 90.06 95 ARG A CA 1
ATOM 722 C C . ARG A 1 95 ? 9.035 2.652 -4.420 1.00 90.06 95 ARG A C 1
ATOM 724 O O . ARG A 1 95 ? 8.001 3.249 -4.128 1.00 90.06 95 ARG A O 1
ATOM 731 N N . LEU A 1 96 ? 9.624 1.785 -3.597 1.00 88.62 96 LEU A N 1
ATOM 732 C CA . LEU A 1 96 ? 9.108 1.465 -2.265 1.00 88.62 96 LEU A CA 1
ATOM 733 C C . LEU A 1 96 ? 9.090 2.696 -1.349 1.00 88.62 96 LEU A C 1
ATOM 735 O O . LEU A 1 96 ? 8.077 2.961 -0.697 1.00 88.62 96 LEU A O 1
ATOM 739 N N . ALA A 1 97 ? 10.162 3.488 -1.339 1.00 90.12 97 ALA A N 1
ATOM 740 C CA . ALA A 1 97 ? 10.249 4.731 -0.575 1.00 90.12 97 ALA A CA 1
ATOM 741 C C . ALA A 1 97 ? 9.201 5.762 -1.025 1.00 90.12 97 ALA A C 1
ATOM 743 O O . ALA A 1 97 ? 8.574 6.430 -0.202 1.00 90.12 97 ALA A O 1
ATOM 744 N N . ALA A 1 98 ? 8.959 5.880 -2.331 1.00 91.56 98 ALA A N 1
ATOM 745 C CA . ALA A 1 98 ? 7.941 6.779 -2.855 1.00 91.56 98 ALA A CA 1
ATOM 746 C C . ALA A 1 98 ? 6.516 6.322 -2.501 1.00 91.56 98 ALA A C 1
ATOM 748 O O . ALA A 1 98 ? 5.719 7.150 -2.061 1.00 91.56 98 ALA A O 1
ATOM 749 N N . LEU A 1 99 ? 6.204 5.026 -2.625 1.00 91.44 99 LEU A N 1
ATOM 750 C CA . LEU A 1 99 ? 4.895 4.457 -2.265 1.00 91.44 99 LEU A CA 1
ATOM 751 C C . LEU A 1 99 ? 4.593 4.636 -0.775 1.00 91.44 99 LEU A C 1
ATOM 753 O O . LEU A 1 99 ? 3.526 5.127 -0.402 1.00 91.44 99 LEU A O 1
ATOM 757 N N . THR A 1 100 ? 5.550 4.275 0.080 1.00 90.38 100 THR A N 1
ATOM 758 C CA . THR A 1 100 ? 5.423 4.407 1.538 1.00 90.38 100 THR A CA 1
ATOM 759 C C . THR A 1 100 ? 5.244 5.861 1.957 1.00 90.38 100 THR A C 1
ATOM 761 O O . THR A 1 100 ? 4.322 6.169 2.714 1.00 90.38 100 THR A O 1
ATOM 764 N N . ARG A 1 101 ? 6.040 6.783 1.400 1.00 90.94 101 ARG A N 1
ATOM 765 C CA . ARG A 1 101 ? 5.884 8.224 1.636 1.00 90.94 101 ARG A CA 1
ATOM 766 C C . ARG A 1 101 ? 4.518 8.730 1.178 1.00 90.94 101 ARG A C 1
ATOM 768 O O . ARG A 1 101 ? 3.852 9.426 1.941 1.00 90.94 101 ARG A O 1
ATOM 775 N N . GLN A 1 102 ? 4.093 8.376 -0.036 1.00 89.62 102 GLN A N 1
ATOM 776 C CA . GLN A 1 102 ? 2.834 8.851 -0.612 1.00 89.62 102 GLN A CA 1
ATOM 777 C C . GLN A 1 102 ? 1.630 8.405 0.220 1.00 89.62 102 GLN A C 1
ATOM 779 O O . GLN A 1 102 ? 0.724 9.192 0.475 1.00 89.62 102 GLN A O 1
ATOM 784 N N . ALA A 1 103 ? 1.638 7.157 0.685 1.00 84.12 103 ALA A N 1
ATOM 785 C CA . ALA A 1 103 ? 0.557 6.592 1.481 1.00 84.12 103 ALA A CA 1
ATOM 786 C C . ALA A 1 103 ? 0.675 6.865 2.992 1.00 84.12 103 ALA A C 1
ATOM 788 O O . ALA A 1 103 ? -0.227 6.492 3.742 1.00 84.12 103 ALA A O 1
ATOM 789 N N . ALA A 1 104 ? 1.756 7.514 3.445 1.00 84.12 104 ALA A N 1
ATOM 790 C CA . ALA A 1 104 ? 2.116 7.639 4.860 1.00 84.12 104 ALA A CA 1
ATOM 791 C C . ALA A 1 104 ? 2.129 6.274 5.585 1.00 84.12 104 ALA A C 1
ATOM 793 O O . ALA A 1 104 ? 1.565 6.116 6.672 1.00 84.12 104 ALA A O 1
ATOM 794 N N . LEU A 1 105 ? 2.752 5.277 4.947 1.00 82.94 105 LEU A N 1
ATOM 795 C CA . LEU A 1 105 ? 2.843 3.897 5.416 1.00 82.94 105 LEU A CA 1
ATOM 796 C C . LEU A 1 105 ? 4.237 3.560 5.929 1.00 82.94 105 LEU A C 1
ATOM 798 O O . LEU A 1 105 ? 5.245 3.972 5.366 1.00 82.94 105 LEU A O 1
ATOM 802 N N . ASP A 1 106 ? 4.275 2.717 6.956 1.00 79.00 106 ASP A N 1
ATOM 803 C CA . ASP A 1 106 ? 5.468 1.937 7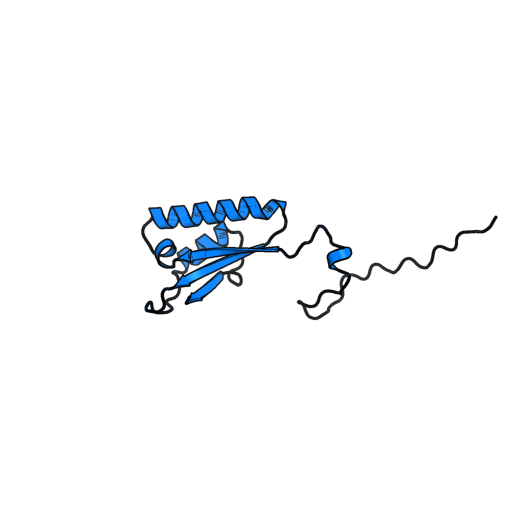.287 1.00 79.00 106 ASP A CA 1
ATOM 804 C C . ASP A 1 106 ? 5.623 0.776 6.288 1.00 79.00 106 ASP A C 1
ATOM 806 O O . ASP A 1 106 ? 4.617 0.199 5.857 1.00 79.00 106 ASP A O 1
ATOM 810 N N . ARG A 1 107 ? 6.869 0.416 5.954 1.00 77.88 107 ARG A N 1
ATOM 811 C CA . ARG A 1 107 ? 7.219 -0.637 4.987 1.00 77.88 107 ARG A CA 1
ATOM 812 C C . ARG A 1 107 ? 6.558 -1.983 5.293 1.00 77.88 107 ARG A C 1
ATOM 814 O O . ARG A 1 107 ? 6.223 -2.709 4.365 1.00 77.88 107 ARG A O 1
ATOM 821 N N . ARG A 1 108 ? 6.281 -2.288 6.565 1.00 80.06 108 ARG A N 1
ATOM 822 C CA . ARG A 1 108 ? 5.577 -3.519 6.978 1.00 80.06 108 ARG A CA 1
ATOM 823 C C . ARG A 1 108 ? 4.151 -3.663 6.431 1.00 80.06 108 ARG A C 1
ATOM 825 O O . ARG A 1 108 ? 3.569 -4.733 6.551 1.00 80.06 108 ARG A O 1
ATOM 832 N N . HIS A 1 109 ? 3.568 -2.594 5.884 1.00 77.75 109 HIS A N 1
ATOM 833 C CA . HIS A 1 109 ? 2.231 -2.609 5.278 1.00 77.75 109 HIS A CA 1
ATOM 834 C C . HIS A 1 109 ? 2.269 -2.726 3.746 1.00 77.75 109 HIS A C 1
ATOM 836 O O . HIS A 1 109 ? 1.238 -2.525 3.101 1.00 77.75 109 HIS A O 1
ATOM 842 N N . VAL A 1 110 ? 3.440 -3.011 3.167 1.00 79.75 110 VAL A N 1
ATOM 843 C CA . VAL A 1 110 ? 3.610 -3.339 1.749 1.00 79.75 110 VAL A CA 1
ATOM 844 C C . VAL A 1 110 ? 3.831 -4.843 1.628 1.00 79.75 110 VAL A C 1
ATOM 846 O O . VAL A 1 110 ? 4.764 -5.377 2.223 1.00 79.75 110 VAL A O 1
ATOM 849 N N . ALA A 1 111 ? 2.980 -5.522 0.864 1.00 81.19 111 ALA A N 1
ATOM 850 C CA . ALA A 1 111 ? 3.072 -6.954 0.612 1.00 81.19 111 ALA A CA 1
ATOM 851 C C . ALA A 1 111 ? 3.250 -7.225 -0.885 1.00 81.19 111 ALA A C 1
ATOM 853 O O . ALA A 1 111 ? 2.556 -6.634 -1.712 1.00 81.19 111 ALA A O 1
ATOM 854 N N . ALA A 1 112 ? 4.155 -8.139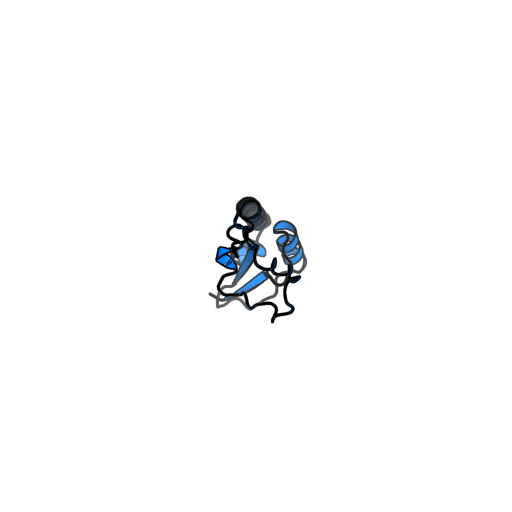 -1.228 1.00 78.69 112 ALA A N 1
ATOM 855 C CA . ALA A 1 112 ? 4.212 -8.742 -2.554 1.00 78.69 112 ALA A CA 1
ATOM 856 C C . ALA A 1 112 ?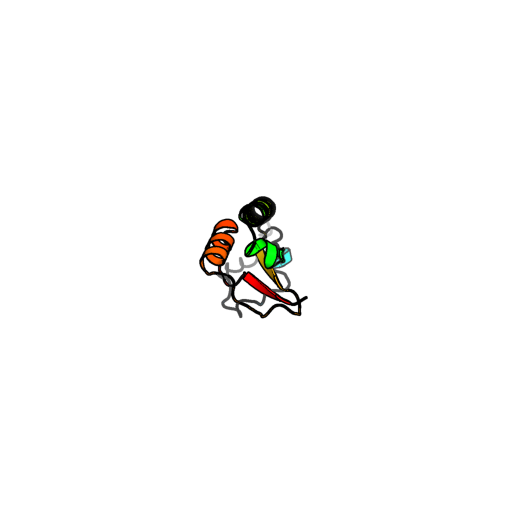 3.364 -10.018 -2.543 1.00 78.69 112 ALA A C 1
ATOM 858 O O . ALA A 1 112 ? 3.453 -10.813 -1.605 1.00 78.69 112 ALA A O 1
ATOM 859 N N . SER A 1 113 ? 2.520 -10.202 -3.553 1.00 69.38 113 SER A N 1
ATOM 860 C CA . SER A 1 113 ? 1.650 -11.371 -3.668 1.00 69.38 113 SER A CA 1
ATOM 861 C C . SER A 1 113 ? 1.609 -11.856 -5.113 1.00 69.38 113 SER A C 1
ATOM 863 O O . SER A 1 113 ? 1.626 -11.051 -6.043 1.00 69.38 113 SER A O 1
ATOM 865 N N . ILE A 1 114 ? 1.582 -13.175 -5.280 1.00 65.75 114 ILE A N 1
ATOM 866 C CA . ILE A 1 114 ? 1.347 -13.850 -6.556 1.00 65.75 114 ILE A CA 1
ATOM 867 C C . ILE A 1 114 ? -0.121 -14.288 -6.528 1.00 65.75 114 ILE A C 1
ATOM 869 O O . ILE A 1 114 ? -0.531 -14.915 -5.546 1.00 65.75 114 ILE A O 1
ATOM 873 N N . PHE A 1 115 ? -0.897 -13.910 -7.544 1.00 57.16 115 PHE A N 1
ATOM 874 C CA . PHE A 1 115 ? -2.309 -14.279 -7.704 1.00 57.16 115 PHE A CA 1
ATOM 875 C C . PHE A 1 115 ? -2.506 -15.149 -8.941 1.00 57.16 115 PHE A C 1
ATOM 877 O O . PHE A 1 115 ? -1.779 -14.921 -9.935 1.00 57.16 115 PHE A O 1
#

Radius of gyration: 21.43 Å; chains: 1; bounding box: 48×28×70 Å